Protein AF-A0A2D6U286-F1 (afdb_monomer)

pLDDT: mean 94.3, std 8.99, range [49.03, 98.5]

Mean predicted aligned error: 3.5 Å

Radius of gyration: 14.24 Å; Cα contacts (8 Å, |Δi|>4): 76; chains: 1; bounding box: 35×23×41 Å

Sequence (63 aa):
MNLEVEIGIAKLEPNAVTPTQGSAQAAGWDLYALEETIVKKYQSSMIRTGIAVAIPDGWEGQI

Nearest PDB structures (foldseek):
  2hqu-assembly1_C  TM=9.574E-01  e=3.576E-03  Homo sapiens
  6ljj-assembly1_A  TM=9.551E-01  e=8.288E-03  Sus scrofa
  5nyz-assembly1_A  TM=9.187E-01  e=2.210E-02  Dubowvirus dv80alpha
  2ol0-assembly1_C  TM=9.334E-01  e=2.727E-02  Orthopoxvirus vaccinia
  3zf6-assembly1_A  TM=9.122E-01  e=2.210E-02  Dubowvirus dv80alpha

Solvent-accessible surface area (backbone atoms only — not comparable to full-atom values): 4499 Å² total; per-residue (Å²): 130,87,80,83,80,78,72,50,76,44,73,77,39,95,68,30,61,82,65,44,63,89,44,101,81,49,95,58,60,52,81,48,69,44,60,95,75,88,76,55,91,99,52,91,72,89,76,57,36,38,64,49,73,50,74,52,91,97,61,81,88,86,132

Structure (mmCIF, N/CA/C/O backbone):
data_AF-A0A2D6U286-F1
#
_entry.id   AF-A0A2D6U286-F1
#
loop_
_atom_site.group_PDB
_atom_site.id
_atom_site.type_symbol
_atom_site.label_atom_id
_atom_site.label_alt_id
_atom_site.label_comp_id
_atom_site.label_asym_id
_atom_site.label_entity_id
_atom_site.label_seq_id
_atom_site.pdbx_PDB_ins_code
_atom_site.Cartn_x
_atom_site.Cartn_y
_atom_site.Cartn_z
_at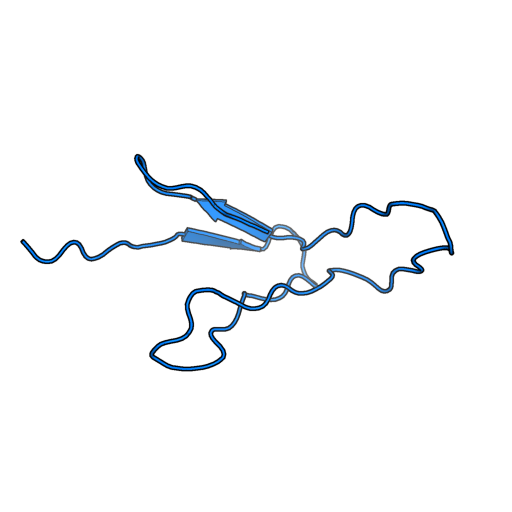om_site.occupancy
_atom_site.B_iso_or_equiv
_atom_site.auth_seq_id
_atom_site.auth_comp_id
_atom_site.auth_asym_id
_atom_site.auth_atom_id
_atom_site.pdbx_PDB_model_num
ATOM 1 N N . MET A 1 1 ? 21.654 1.281 -21.536 1.00 49.03 1 MET A N 1
ATOM 2 C CA . MET A 1 1 ? 20.318 0.709 -21.792 1.00 49.03 1 MET A CA 1
ATOM 3 C C . MET A 1 1 ? 19.394 1.317 -20.757 1.00 49.03 1 MET A C 1
ATOM 5 O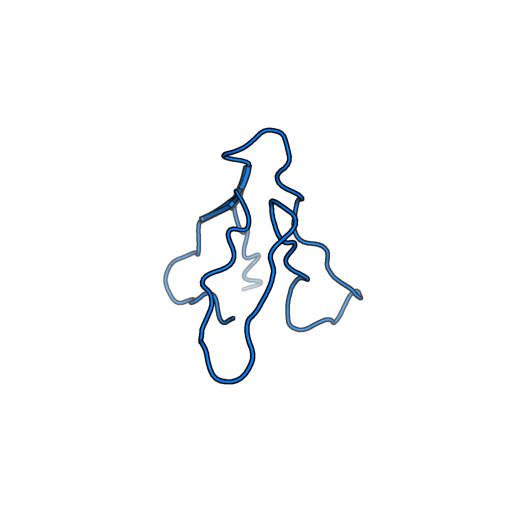 O . MET A 1 1 ? 19.634 1.083 -19.581 1.00 49.03 1 MET A O 1
ATOM 9 N N . ASN A 1 2 ? 18.441 2.160 -21.159 1.00 57.00 2 ASN A N 1
ATOM 10 C CA . ASN A 1 2 ? 17.376 2.575 -20.248 1.00 57.00 2 ASN A CA 1
ATOM 11 C C . ASN A 1 2 ? 16.442 1.375 -20.113 1.00 57.00 2 ASN A C 1
ATOM 13 O O . ASN A 1 2 ? 15.835 0.970 -21.101 1.00 57.00 2 ASN A O 1
ATOM 17 N N . LEU A 1 3 ? 16.403 0.762 -18.932 1.00 64.44 3 LEU A N 1
ATOM 18 C CA . LEU A 1 3 ? 15.334 -0.170 -18.603 1.00 64.44 3 LEU A CA 1
ATOM 19 C C . LEU A 1 3 ? 14.113 0.673 -18.253 1.00 64.44 3 LEU A C 1
ATOM 21 O O . LEU A 1 3 ? 14.002 1.186 -17.143 1.00 64.44 3 LEU A O 1
ATOM 25 N N . GLU A 1 4 ? 13.227 0.854 -19.223 1.00 80.19 4 GLU A N 1
ATOM 26 C CA . GLU A 1 4 ? 11.851 1.223 -18.919 1.00 80.19 4 GLU A CA 1
ATOM 27 C C . GLU A 1 4 ? 11.171 -0.031 -18.368 1.00 80.19 4 GLU A C 1
ATOM 29 O O . GLU A 1 4 ? 11.023 -1.032 -19.069 1.00 80.19 4 GLU A O 1
ATOM 34 N N . VAL A 1 5 ? 10.853 -0.007 -17.074 1.00 86.00 5 VAL A N 1
ATOM 35 C CA . VAL A 1 5 ? 10.156 -1.097 -16.392 1.00 86.00 5 VAL A CA 1
ATOM 36 C C . VAL A 1 5 ? 8.686 -0.718 -16.312 1.00 86.00 5 VAL A C 1
ATOM 38 O O . VAL A 1 5 ? 8.317 0.214 -15.599 1.00 86.00 5 VAL A O 1
ATOM 41 N N . GLU A 1 6 ? 7.851 -1.429 -17.062 1.00 90.31 6 GLU A N 1
ATOM 42 C CA . GLU A 1 6 ? 6.401 -1.290 -16.990 1.00 90.31 6 GLU A CA 1
ATOM 43 C C . GLU A 1 6 ? 5.837 -2.288 -15.973 1.00 90.31 6 GLU A C 1
ATOM 45 O O . GLU A 1 6 ? 6.221 -3.458 -15.953 1.00 90.31 6 GLU A O 1
ATOM 50 N N . ILE A 1 7 ? 4.923 -1.823 -15.119 1.00 92.94 7 ILE A N 1
ATOM 51 C CA . ILE A 1 7 ? 4.268 -2.645 -14.099 1.00 92.94 7 ILE A CA 1
ATOM 52 C C . ILE A 1 7 ? 2.768 -2.651 -14.385 1.00 92.94 7 ILE A C 1
ATOM 54 O O . ILE A 1 7 ? 2.095 -1.625 -14.275 1.00 92.94 7 ILE A O 1
ATOM 58 N N . GLY A 1 8 ? 2.238 -3.821 -14.740 1.00 95.75 8 GLY A N 1
ATOM 59 C CA . GLY A 1 8 ? 0.809 -3.999 -14.990 1.00 95.75 8 GLY A CA 1
ATOM 60 C C . GLY A 1 8 ? 0.011 -4.063 -13.687 1.00 95.75 8 GLY A C 1
ATOM 61 O O . GLY A 1 8 ? 0.389 -4.781 -12.762 1.00 95.75 8 GLY A O 1
ATOM 62 N N . ILE A 1 9 ? -1.121 -3.355 -13.624 1.00 97.00 9 ILE A N 1
ATOM 63 C CA . ILE A 1 9 ? -2.042 -3.381 -12.478 1.00 97.00 9 ILE A CA 1
ATOM 64 C C . ILE A 1 9 ? -3.450 -3.706 -12.971 1.00 97.00 9 ILE A C 1
ATOM 66 O O . ILE A 1 9 ? -3.989 -3.017 -13.837 1.00 97.00 9 ILE A O 1
ATOM 70 N N . ALA A 1 10 ? -4.066 -4.731 -12.385 1.00 98.12 10 ALA A N 1
ATOM 71 C CA . ALA A 1 10 ? -5.457 -5.088 -12.634 1.00 98.12 10 ALA A CA 1
ATOM 72 C C . ALA A 1 10 ? -6.293 -4.854 -11.375 1.00 98.12 10 ALA A C 1
ATOM 74 O O . ALA A 1 10 ? -5.980 -5.382 -10.307 1.00 98.12 10 ALA A O 1
ATOM 75 N N . LYS A 1 11 ? -7.386 -4.097 -11.502 1.00 98.44 11 LYS A N 1
ATOM 76 C CA . LYS A 1 11 ? -8.424 -4.044 -10.468 1.00 98.44 11 LYS A CA 1
ATOM 77 C C . LYS A 1 11 ? -9.267 -5.308 -10.568 1.00 98.44 11 LYS A C 1
ATOM 79 O O . LYS A 1 11 ? -9.893 -5.547 -11.597 1.00 98.44 11 LYS A O 1
ATOM 84 N N . LEU A 1 12 ? -9.262 -6.105 -9.509 1.00 98.50 12 LEU A N 1
ATOM 85 C CA . LEU A 1 12 ? -10.044 -7.338 -9.419 1.00 98.50 12 LEU A CA 1
ATOM 86 C C . LEU A 1 12 ? -11.450 -7.084 -8.871 1.00 98.50 12 LEU A C 1
ATOM 88 O O . LEU A 1 12 ? -12.340 -7.905 -9.060 1.00 98.50 12 LEU A O 1
ATOM 92 N N . GLU A 1 13 ? -11.633 -5.951 -8.193 1.00 98.25 13 GLU A N 1
ATOM 93 C CA . GLU A 1 13 ? -12.861 -5.583 -7.494 1.00 98.25 13 GLU A CA 1
ATOM 94 C C . GLU A 1 13 ? -13.299 -4.164 -7.901 1.00 98.25 13 GLU A C 1
ATOM 96 O O . GLU A 1 13 ? -12.438 -3.300 -8.108 1.00 98.25 13 GLU A O 1
ATOM 101 N N . PRO A 1 14 ? -14.614 -3.867 -7.970 1.00 97.38 14 PRO A N 1
ATOM 102 C CA . PRO A 1 14 ? -15.115 -2.556 -8.401 1.00 97.38 14 PRO A CA 1
ATOM 103 C C . PRO A 1 14 ? -14.618 -1.383 -7.549 1.00 97.38 14 PRO A C 1
ATOM 105 O O . PRO A 1 14 ? -14.394 -0.290 -8.066 1.00 97.38 14 PRO A O 1
ATOM 108 N N . ASN A 1 15 ? -14.420 -1.623 -6.250 1.00 97.44 15 ASN A N 1
ATOM 109 C CA . ASN A 1 15 ? -14.006 -0.605 -5.284 1.00 97.44 15 ASN A CA 1
ATOM 110 C C . ASN A 1 15 ? -12.481 -0.507 -5.125 1.00 97.44 15 ASN A C 1
ATOM 112 O O . ASN A 1 15 ? -12.002 0.291 -4.323 1.00 97.44 15 ASN A O 1
ATOM 116 N N . ALA A 1 16 ? -11.703 -1.302 -5.867 1.00 98.44 16 ALA A N 1
ATOM 117 C CA . ALA A 1 16 ? -10.251 -1.238 -5.795 1.00 98.44 16 ALA A CA 1
ATOM 118 C C . ALA A 1 16 ? -9.735 0.118 -6.304 1.00 98.44 16 ALA A C 1
ATOM 120 O O . ALA A 1 16 ? -10.222 0.675 -7.297 1.00 98.44 16 ALA A O 1
ATOM 121 N N . VAL A 1 17 ? -8.697 0.640 -5.656 1.00 98.12 17 VAL A N 1
ATOM 122 C CA . VAL A 1 17 ? -8.068 1.917 -6.016 1.00 98.12 17 VAL A CA 1
ATOM 123 C C . VAL A 1 17 ? -6.710 1.639 -6.653 1.00 98.12 17 VAL A C 1
ATOM 125 O O . VAL A 1 17 ? -5.954 0.794 -6.181 1.00 98.12 17 VAL A O 1
ATOM 128 N N . THR A 1 18 ? -6.416 2.321 -7.763 1.00 97.44 18 THR A N 1
ATOM 129 C CA . THR A 1 18 ? -5.103 2.211 -8.413 1.00 97.44 18 THR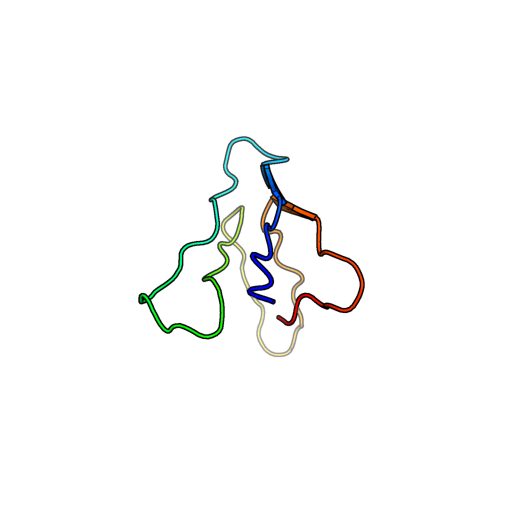 A CA 1
ATOM 130 C C . THR A 1 18 ? -4.057 2.865 -7.506 1.00 97.44 18 THR A C 1
ATOM 132 O O . THR A 1 18 ? -4.304 3.994 -7.078 1.00 97.44 18 THR A O 1
ATOM 135 N N . PRO A 1 19 ? -2.917 2.210 -7.224 1.00 97.69 19 PRO A N 1
ATOM 136 C CA . PRO A 1 19 ? -1.847 2.799 -6.426 1.00 97.69 19 PRO A CA 1
ATOM 137 C C . PRO A 1 19 ? -1.382 4.150 -6.978 1.00 97.69 19 PRO A C 1
ATOM 139 O O . PRO A 1 19 ? -1.300 4.330 -8.196 1.00 97.69 19 PRO A O 1
ATOM 142 N N . THR A 1 20 ? -1.057 5.094 -6.097 1.00 97.12 20 THR A N 1
ATOM 143 C CA . THR A 1 20 ? -0.573 6.426 -6.493 1.00 97.12 20 THR A CA 1
ATOM 144 C C . THR A 1 20 ? 0.871 6.632 -6.097 1.00 97.12 20 THR A C 1
ATOM 146 O O . THR A 1 20 ? 1.308 6.157 -5.057 1.00 97.12 20 THR A O 1
ATOM 149 N N . GLN A 1 21 ? 1.612 7.390 -6.899 1.00 95.44 21 GLN A N 1
ATOM 150 C CA . GLN A 1 21 ? 2.963 7.795 -6.541 1.00 95.44 21 GLN A CA 1
ATOM 151 C C . GLN A 1 21 ? 2.920 9.166 -5.853 1.00 95.44 21 GLN A C 1
ATOM 153 O O . GLN A 1 21 ? 2.492 10.148 -6.458 1.00 95.44 21 GLN A O 1
ATOM 158 N N . GLY A 1 22 ? 3.372 9.247 -4.598 1.00 95.81 22 GLY A N 1
ATOM 159 C CA . GLY A 1 22 ? 3.299 10.485 -3.808 1.00 95.81 22 GLY A CA 1
ATOM 160 C C . GLY A 1 22 ? 4.182 11.632 -4.325 1.00 95.81 22 GLY A C 1
ATOM 161 O O . GLY A 1 22 ? 3.939 12.796 -4.017 1.00 95.81 22 GLY A O 1
ATOM 162 N N . SER A 1 23 ? 5.213 11.328 -5.120 1.00 96.75 23 SER A N 1
ATOM 163 C CA . SER A 1 23 ? 6.041 12.317 -5.825 1.00 96.75 23 SER A CA 1
ATOM 164 C C . SER A 1 23 ? 6.789 11.674 -6.995 1.00 96.75 23 SER A C 1
ATOM 166 O O . SER A 1 23 ? 6.933 10.456 -7.035 1.00 96.75 23 SER A O 1
ATOM 168 N N . ALA A 1 24 ? 7.351 12.480 -7.900 1.00 94.19 24 ALA A N 1
ATOM 169 C CA . ALA A 1 24 ? 8.106 11.980 -9.056 1.00 94.19 24 ALA A CA 1
ATOM 170 C C . ALA A 1 24 ? 9.334 11.115 -8.694 1.00 94.19 24 ALA A C 1
ATOM 172 O O . ALA A 1 24 ? 9.814 10.358 -9.531 1.00 94.19 24 ALA A O 1
ATOM 173 N N . GLN A 1 25 ? 9.856 11.240 -7.468 1.00 94.69 25 GLN A N 1
ATOM 174 C CA . GLN A 1 25 ? 11.015 10.485 -6.973 1.00 94.69 25 GLN A CA 1
ATOM 175 C C . GLN A 1 25 ? 10.653 9.558 -5.802 1.00 94.69 25 GLN A C 1
ATOM 177 O O . GLN A 1 25 ? 11.543 9.080 -5.101 1.00 94.69 25 GLN A O 1
ATOM 182 N N . ALA A 1 26 ? 9.360 9.323 -5.545 1.00 96.06 26 ALA A N 1
ATOM 183 C CA . ALA A 1 26 ? 8.960 8.417 -4.476 1.00 96.06 26 ALA A CA 1
ATOM 184 C C . ALA A 1 26 ? 9.431 6.993 -4.794 1.00 96.06 26 ALA A C 1
ATOM 186 O O . ALA A 1 26 ? 9.297 6.529 -5.926 1.00 96.06 26 ALA A O 1
ATOM 187 N N . ALA A 1 27 ? 9.946 6.306 -3.773 1.00 94.25 27 ALA A N 1
ATOM 188 C CA . ALA A 1 27 ? 10.491 4.956 -3.900 1.00 94.25 27 ALA A CA 1
ATOM 189 C C . ALA A 1 27 ? 9.423 3.876 -4.158 1.00 94.25 27 ALA A C 1
ATOM 191 O O . ALA A 1 27 ? 9.769 2.762 -4.537 1.00 94.25 27 ALA A O 1
ATOM 192 N N . GLY A 1 28 ? 8.142 4.189 -3.949 1.00 94.38 28 GLY A N 1
ATOM 193 C CA . GLY A 1 28 ? 7.040 3.253 -4.134 1.00 94.38 28 GLY A CA 1
ATOM 194 C C . GLY A 1 28 ? 5.707 3.957 -4.361 1.00 94.38 28 GLY A C 1
ATOM 195 O O . GLY A 1 28 ? 5.651 5.178 -4.551 1.00 94.38 28 GLY A O 1
ATOM 196 N N . TRP A 1 29 ? 4.642 3.161 -4.326 1.00 96.69 29 TRP A N 1
ATOM 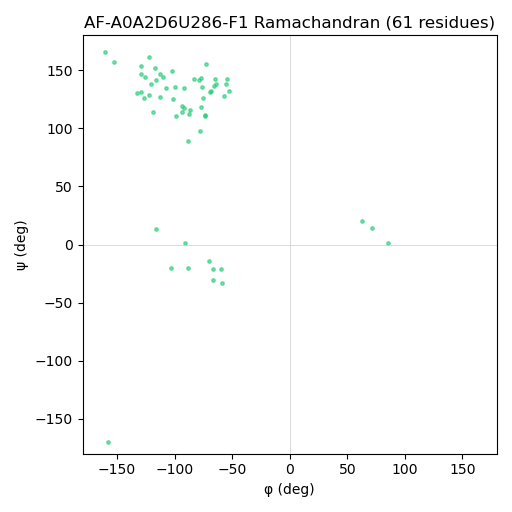197 C CA . TRP A 1 29 ? 3.268 3.607 -4.518 1.00 96.69 29 TRP A CA 1
ATOM 198 C C . TRP A 1 29 ? 2.450 3.379 -3.255 1.00 96.69 29 TRP A C 1
ATOM 200 O O . TRP A 1 29 ? 2.574 2.347 -2.598 1.00 96.69 29 TRP A O 1
ATOM 210 N N . ASP A 1 30 ? 1.574 4.327 -2.959 1.00 97.75 30 ASP A N 1
ATOM 211 C CA . ASP A 1 30 ? 0.610 4.209 -1.880 1.00 97.75 30 ASP A CA 1
ATOM 212 C C . ASP A 1 30 ? -0.421 3.130 -2.229 1.00 97.75 30 ASP A C 1
ATOM 214 O O . ASP A 1 30 ? -0.982 3.112 -3.330 1.00 97.75 30 ASP A O 1
ATOM 218 N N . LEU A 1 31 ? -0.678 2.229 -1.279 1.00 98.12 31 LEU A N 1
ATOM 219 C CA . LEU A 1 31 ? -1.697 1.189 -1.385 1.00 98.12 31 LEU A CA 1
ATOM 220 C C . LEU A 1 31 ? -2.935 1.566 -0.575 1.00 98.12 31 LEU A C 1
ATOM 222 O O . LEU A 1 31 ? -2.852 2.205 0.473 1.00 98.12 31 LEU A O 1
ATOM 226 N N . TYR A 1 32 ? -4.091 1.107 -1.045 1.00 98.31 32 TYR A N 1
ATOM 227 C CA . TYR A 1 32 ? -5.383 1.436 -0.458 1.00 98.31 32 TYR A CA 1
ATOM 228 C C . TYR A 1 32 ? -6.108 0.176 -0.006 1.00 98.31 32 TYR A C 1
ATOM 230 O O . TYR A 1 32 ? -6.127 -0.827 -0.722 1.00 98.31 32 TYR A O 1
ATOM 238 N N . ALA A 1 33 ? -6.732 0.243 1.169 1.00 98.31 33 ALA A N 1
ATOM 239 C CA .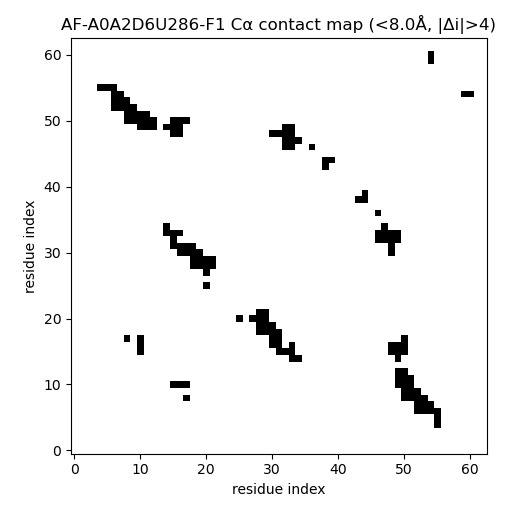 ALA A 1 33 ? -7.649 -0.793 1.617 1.00 98.31 33 ALA A CA 1
ATOM 240 C C . ALA A 1 33 ? -8.883 -0.822 0.705 1.00 98.31 33 ALA A C 1
ATOM 242 O O . ALA A 1 33 ? -9.442 0.222 0.370 1.00 98.31 33 ALA A O 1
ATOM 243 N N . LEU A 1 34 ? -9.315 -2.022 0.328 1.00 98.44 34 LEU A N 1
ATOM 244 C CA . LEU A 1 34 ? -10.516 -2.244 -0.474 1.00 98.44 34 LEU A CA 1
ATOM 245 C C . LEU A 1 34 ? -11.794 -1.862 0.288 1.00 98.44 34 LEU A C 1
ATOM 247 O O . LEU A 1 34 ? -12.794 -1.476 -0.313 1.00 98.44 34 LEU A O 1
ATOM 251 N N . GLU A 1 35 ? -11.761 -2.009 1.611 1.00 97.44 35 GLU A N 1
ATOM 252 C CA . GLU A 1 35 ? -12.913 -1.893 2.495 1.00 97.44 35 GLU A CA 1
ATOM 253 C C . GLU A 1 35 ? -12.490 -1.445 3.901 1.00 97.44 35 GLU A C 1
ATOM 255 O O . GLU A 1 35 ? -11.337 -1.618 4.313 1.00 97.44 35 GLU A O 1
ATOM 260 N N . GLU A 1 36 ? -13.429 -0.856 4.647 1.00 97.25 36 GLU A N 1
ATOM 261 C CA . GLU A 1 36 ? -13.202 -0.486 6.044 1.00 97.25 36 GLU A CA 1
ATOM 262 C C . GLU A 1 36 ? -12.789 -1.723 6.848 1.00 97.25 36 GLU A C 1
ATOM 264 O O . GLU A 1 36 ? -13.454 -2.758 6.821 1.00 97.25 36 GLU A O 1
ATOM 269 N N . THR A 1 37 ? -11.671 -1.620 7.565 1.00 96.25 37 THR A N 1
ATOM 270 C CA . THR A 1 37 ? -11.105 -2.739 8.320 1.00 96.25 37 THR A CA 1
ATOM 271 C C . THR A 1 37 ? -10.731 -2.291 9.729 1.00 96.25 37 THR A C 1
ATOM 273 O O . THR A 1 37 ? -10.024 -1.302 9.913 1.00 96.25 37 THR A O 1
ATOM 276 N N . ILE A 1 38 ? -11.163 -3.049 10.742 1.00 97.12 38 ILE A N 1
ATOM 277 C CA . ILE A 1 38 ? -10.789 -2.821 12.143 1.00 97.12 38 ILE A CA 1
ATOM 278 C C . ILE A 1 38 ? -9.569 -3.677 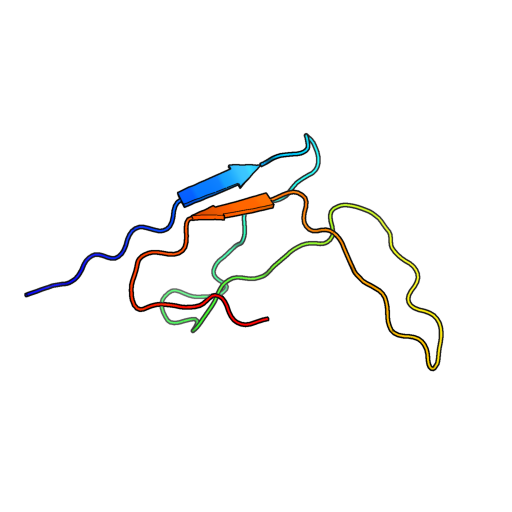12.485 1.00 97.12 38 ILE A C 1
ATOM 280 O O . ILE A 1 38 ? -9.668 -4.900 12.581 1.00 97.12 38 ILE A O 1
ATOM 284 N N . VAL A 1 39 ? -8.434 -3.032 12.757 1.00 97.25 39 VAL A N 1
ATOM 285 C CA . VAL A 1 39 ? -7.239 -3.708 13.281 1.00 97.25 39 VAL A CA 1
ATOM 286 C C . VAL A 1 39 ? -7.320 -3.755 14.804 1.00 97.25 39 VAL A C 1
ATOM 288 O O . VAL A 1 39 ? -7.266 -2.730 15.486 1.00 97.25 39 VAL A O 1
ATOM 291 N N . LYS A 1 40 ? -7.474 -4.959 15.360 1.00 98.00 40 LYS A N 1
ATOM 292 C CA . LYS A 1 40 ? -7.573 -5.144 16.813 1.00 98.00 40 LYS A CA 1
ATOM 293 C C . LYS A 1 40 ? -6.201 -5.038 17.473 1.00 98.00 40 LYS A C 1
ATOM 295 O O . LYS A 1 40 ? -5.199 -5.527 16.957 1.00 98.00 40 LYS A O 1
ATOM 300 N N . LYS A 1 41 ? -6.172 -4.454 18.674 1.00 97.94 41 LYS A N 1
ATOM 301 C CA . LYS A 1 41 ? -4.960 -4.358 19.498 1.00 97.94 41 LYS A CA 1
ATOM 302 C C . LYS A 1 41 ? -4.326 -5.745 19.679 1.00 97.94 41 LYS A C 1
ATOM 304 O O . LYS A 1 41 ? -5.019 -6.691 20.047 1.00 97.94 41 LYS A O 1
ATOM 309 N N . TYR A 1 42 ? -3.012 -5.830 19.464 1.00 97.88 42 TYR A N 1
ATOM 310 C CA . TYR A 1 42 ? -2.205 -7.055 19.584 1.00 97.88 42 TYR A CA 1
ATOM 311 C C . TYR A 1 42 ? -2.565 -8.188 18.608 1.00 97.88 42 TYR A C 1
ATOM 313 O O . TYR A 1 42 ? -2.223 -9.341 18.862 1.00 97.88 42 TYR A O 1
ATOM 321 N N . GLN A 1 43 ? -3.237 -7.884 17.495 1.00 97.75 43 GLN A N 1
ATOM 322 C CA . GLN A 1 43 ? -3.540 -8.859 16.449 1.00 97.75 43 GLN A CA 1
ATOM 323 C C . GLN A 1 43 ? -3.042 -8.357 15.095 1.00 97.75 43 GLN A C 1
ATOM 325 O O . GLN A 1 43 ? -3.104 -7.165 14.804 1.00 97.75 43 GLN A O 1
ATOM 330 N N . SER A 1 44 ? -2.560 -9.278 14.262 1.00 96.50 44 SER A N 1
ATOM 331 C CA . SER A 1 44 ? -2.266 -8.990 12.855 1.00 96.50 44 SER A CA 1
ATOM 332 C C . SER A 1 44 ? -3.548 -9.106 12.034 1.00 96.50 44 SER A C 1
ATOM 334 O O . SER A 1 44 ? -4.387 -9.962 12.308 1.00 96.50 44 SER A O 1
ATOM 336 N N . SER A 1 45 ? -3.716 -8.237 11.039 1.00 96.50 45 SER A N 1
ATOM 337 C CA . SER A 1 45 ? -4.853 -8.259 10.115 1.00 96.50 45 SER A CA 1
ATOM 338 C C . SER A 1 45 ? -4.329 -8.213 8.688 1.00 96.50 45 SER A C 1
ATOM 340 O O . SER A 1 45 ? -3.480 -7.387 8.368 1.00 96.50 45 SER A O 1
ATOM 342 N N . MET A 1 46 ? -4.830 -9.105 7.839 1.00 96.88 46 MET A N 1
ATOM 343 C CA . MET A 1 46 ? -4.558 -9.063 6.407 1.00 96.88 46 MET A CA 1
ATOM 344 C C . MET A 1 46 ? -5.586 -8.140 5.758 1.00 96.88 46 MET A C 1
ATOM 346 O O . MET A 1 46 ? -6.782 -8.419 5.809 1.00 96.88 46 MET A O 1
ATOM 350 N N . ILE A 1 47 ? -5.120 -7.031 5.188 1.00 97.94 47 ILE A N 1
ATOM 351 C CA . ILE A 1 47 ? -5.976 -6.017 4.570 1.00 97.94 47 ILE A CA 1
ATOM 352 C C . ILE A 1 47 ? -5.929 -6.211 3.060 1.00 97.94 47 ILE A C 1
ATOM 354 O O . ILE A 1 47 ? -4.858 -6.239 2.456 1.00 97.94 47 ILE A O 1
ATOM 358 N N . ARG A 1 48 ? -7.100 -6.370 2.446 1.00 98.06 48 ARG A N 1
ATOM 359 C CA . ARG A 1 48 ? -7.219 -6.562 1.000 1.00 98.06 48 ARG A CA 1
ATOM 360 C C . ARG A 1 48 ? -7.079 -5.224 0.284 1.00 98.06 48 ARG A C 1
ATOM 362 O O . ARG A 1 48 ? -7.630 -4.227 0.736 1.00 98.06 48 ARG A O 1
ATOM 369 N N . THR A 1 49 ? -6.410 -5.229 -0.863 1.00 98.50 49 THR A N 1
ATOM 370 C CA . THR A 1 49 ? -6.280 -4.064 -1.759 1.00 98.50 49 THR A CA 1
ATOM 371 C C . THR A 1 49 ? -7.196 -4.147 -2.984 1.00 98.50 49 THR A C 1
ATOM 373 O O . THR A 1 49 ? -7.489 -3.139 -3.620 1.00 98.50 49 THR A O 1
ATOM 376 N N . GLY A 1 50 ? -7.659 -5.353 -3.336 1.00 98.50 50 GLY A N 1
ATOM 377 C CA . GLY A 1 50 ? -8.494 -5.590 -4.520 1.00 98.50 50 GLY A CA 1
ATOM 378 C C . GLY A 1 50 ? -7.753 -5.458 -5.857 1.00 98.50 50 GLY A C 1
ATOM 379 O O . GLY A 1 50 ? -8.403 -5.378 -6.899 1.00 98.50 50 GLY A O 1
ATOM 380 N N . ILE A 1 51 ? -6.416 -5.439 -5.846 1.00 98.50 51 ILE A N 1
ATOM 381 C CA . ILE A 1 51 ? -5.585 -5.361 -7.054 1.00 98.50 51 ILE A CA 1
ATOM 382 C C . ILE A 1 51 ? -4.720 -6.612 -7.227 1.00 98.50 51 ILE A C 1
ATOM 384 O O . ILE A 1 51 ? -4.321 -7.246 -6.252 1.00 98.50 51 ILE A O 1
ATOM 388 N N . ALA A 1 52 ? -4.392 -6.923 -8.476 1.00 98.19 52 ALA A N 1
ATOM 389 C CA . ALA A 1 52 ? -3.268 -7.775 -8.840 1.00 98.19 52 ALA A CA 1
ATOM 390 C C . ALA A 1 52 ? -2.188 -6.924 -9.511 1.00 98.19 52 ALA A C 1
ATOM 392 O O . ALA A 1 52 ? -2.505 -5.998 -10.263 1.00 98.19 52 ALA A O 1
ATOM 393 N N . VAL A 1 53 ? -0.925 -7.259 -9.251 1.00 97.44 53 VAL A N 1
ATOM 394 C CA . VAL A 1 53 ? 0.236 -6.576 -9.826 1.00 97.44 53 VAL A CA 1
ATOM 395 C C . VAL A 1 53 ? 1.081 -7.594 -10.585 1.00 97.44 53 VAL A C 1
ATOM 397 O O . VAL A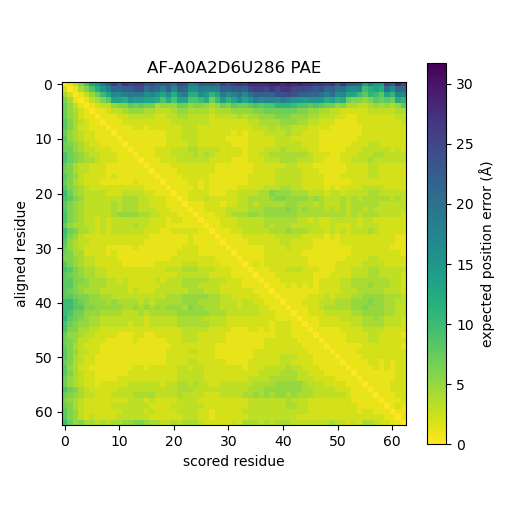 1 53 ? 1.420 -8.647 -10.048 1.00 97.44 53 VAL A O 1
ATOM 400 N N . ALA A 1 54 ? 1.411 -7.280 -11.834 1.00 96.81 54 ALA A N 1
ATOM 401 C CA . ALA A 1 54 ? 2.330 -8.055 -12.655 1.00 96.81 54 ALA A CA 1
ATOM 402 C C . ALA A 1 54 ? 3.758 -7.545 -12.417 1.00 96.81 54 ALA A C 1
ATOM 404 O O . ALA A 1 54 ? 4.207 -6.607 -13.077 1.00 96.81 54 ALA A O 1
ATOM 405 N N . ILE A 1 55 ? 4.439 -8.127 -11.427 1.00 94.88 55 ILE A N 1
ATOM 406 C CA . ILE A 1 55 ? 5.830 -7.789 -11.108 1.00 94.88 55 ILE A CA 1
ATOM 407 C C . ILE A 1 55 ? 6.750 -8.421 -12.166 1.00 94.88 55 ILE A C 1
ATOM 409 O O . ILE A 1 55 ? 6.640 -9.626 -12.401 1.00 94.88 55 ILE A O 1
ATOM 413 N N . PRO A 1 56 ? 7.628 -7.639 -12.817 1.00 93.94 56 PRO A N 1
ATOM 414 C CA . PRO A 1 56 ? 8.534 -8.152 -13.837 1.00 93.94 56 PRO A CA 1
ATOM 415 C C . PRO A 1 56 ? 9.660 -8.998 -13.232 1.00 93.94 56 PRO A C 1
ATOM 417 O O . PRO A 1 56 ? 10.064 -8.804 -12.084 1.00 93.94 56 PRO A O 1
ATOM 420 N N . ASP A 1 57 ? 10.209 -9.904 -14.039 1.00 94.12 57 ASP A N 1
ATOM 421 C CA . ASP A 1 57 ? 11.312 -10.773 -13.631 1.00 94.12 57 ASP A CA 1
ATOM 422 C C . ASP A 1 57 ? 12.516 -9.970 -13.112 1.00 94.12 57 ASP A C 1
ATOM 424 O O . ASP A 1 57 ? 12.918 -8.955 -13.686 1.00 94.12 57 ASP A O 1
ATOM 428 N N . GLY A 1 58 ? 13.117 -10.454 -12.022 1.00 94.31 58 GLY A N 1
ATOM 429 C CA . GLY A 1 58 ? 14.246 -9.798 -11.354 1.00 94.31 58 GLY A CA 1
ATOM 430 C C . GLY A 1 58 ? 13.855 -8.728 -10.329 1.00 94.31 58 GLY A C 1
ATOM 431 O O . GLY A 1 58 ? 14.749 -8.142 -9.722 1.00 94.31 58 GLY A O 1
ATOM 432 N N . TRP A 1 59 ? 12.555 -8.504 -10.107 1.00 94.62 59 TRP A N 1
ATOM 433 C CA . TRP A 1 59 ? 12.026 -7.566 -9.116 1.00 94.62 59 TRP A CA 1
ATOM 434 C C . TRP A 1 59 ? 11.100 -8.264 -8.117 1.00 94.62 59 TRP A C 1
ATOM 436 O O . TRP A 1 59 ? 10.564 -9.340 -8.381 1.00 94.62 59 TRP A O 1
ATOM 446 N N . GLU A 1 60 ? 10.880 -7.622 -6.973 1.00 96.12 60 GLU A N 1
ATOM 447 C CA . GLU A 1 60 ? 9.854 -8.004 -6.004 1.00 96.12 60 GLU A CA 1
ATOM 448 C C . GLU A 1 60 ? 8.993 -6.794 -5.631 1.00 96.12 60 GLU A C 1
ATOM 450 O O . GLU A 1 60 ? 9.434 -5.647 -5.716 1.00 96.12 60 GLU A O 1
ATOM 455 N N . GLY A 1 61 ?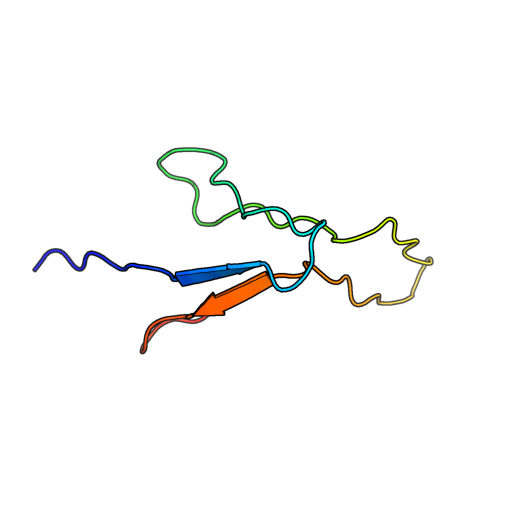 7.752 -7.051 -5.218 1.00 94.38 61 GLY A N 1
ATOM 456 C CA . GLY A 1 61 ? 6.916 -6.047 -4.569 1.00 94.38 61 GLY A CA 1
ATOM 457 C C . GLY A 1 61 ? 7.103 -6.125 -3.058 1.00 94.38 61 GLY A C 1
ATOM 458 O O . GLY A 1 61 ? 6.771 -7.148 -2.461 1.00 94.38 61 GLY A O 1
ATOM 459 N N . GLN A 1 62 ? 7.604 -5.054 -2.444 1.00 95.88 62 GLN A N 1
ATOM 460 C CA . GLN A 1 62 ? 7.763 -4.951 -0.994 1.00 95.88 62 GLN A CA 1
ATOM 461 C C . GLN A 1 62 ? 6.615 -4.131 -0.383 1.00 95.88 62 GLN A C 1
ATOM 463 O O . GLN A 1 62 ? 6.246 -3.088 -0.927 1.00 95.88 62 GLN A O 1
ATOM 468 N N . ILE A 1 63 ?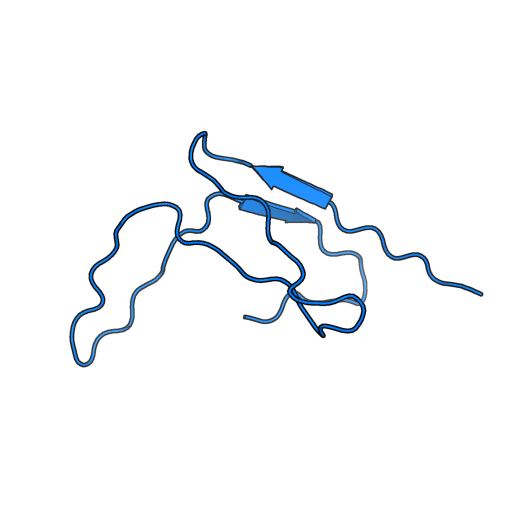 6.062 -4.622 0.734 1.00 93.31 63 ILE A N 1
ATOM 469 C CA . ILE A 1 63 ? 5.007 -3.977 1.539 1.00 93.31 63 ILE A CA 1
ATOM 470 C C . ILE A 1 63 ? 5.605 -3.439 2.836 1.00 93.31 63 ILE A C 1
ATOM 472 O O . ILE A 1 63 ? 6.401 -4.184 3.456 1.00 93.31 63 ILE A O 1
#

Foldseek 3Di:
DPPPDDKDKDQQDPQADDWDAPDPPGPDTDADFSDDDDDDPPDDDDGDRRMDMDDDPPDDDDD

Secondary structure (DSSP, 8-state):
-------EEEE-STT----B-SSTT-SS-B---SS-----TT--------EEEEPPTT-----